Protein AF-A0A099KDL7-F1 (afdb_monomer_lite)

Structure (mmCIF, N/CA/C/O backbone):
data_AF-A0A099KDL7-F1
#
_entry.id   AF-A0A099KDL7-F1
#
loop_
_atom_site.group_PDB
_atom_site.id
_atom_site.type_symbol
_atom_site.label_atom_id
_atom_site.label_alt_id
_atom_site.label_comp_id
_atom_site.label_asym_id
_atom_site.label_entity_id
_atom_site.label_seq_id
_atom_site.pdbx_PDB_ins_code
_atom_site.Cartn_x
_atom_site.Cartn_y
_atom_site.Cartn_z
_atom_site.occupancy
_atom_site.B_iso_or_equiv
_atom_site.auth_seq_id
_atom_site.auth_comp_id
_atom_site.auth_asym_id
_atom_site.auth_atom_id
_atom_site.pdbx_PDB_model_num
ATOM 1 N N . MET A 1 1 ? -26.500 3.283 1.136 1.00 51.78 1 MET A N 1
ATOM 2 C CA . MET A 1 1 ? -25.362 2.342 1.035 1.00 51.78 1 MET A CA 1
ATOM 3 C C . MET A 1 1 ? -24.246 2.897 1.904 1.00 51.78 1 MET A C 1
ATOM 5 O O . MET A 1 1 ? -24.067 4.108 1.894 1.00 51.78 1 MET A O 1
ATOM 9 N N . SER A 1 2 ? -23.605 2.074 2.735 1.00 52.72 2 SER A N 1
ATOM 10 C CA . SER A 1 2 ? -22.577 2.544 3.678 1.00 52.72 2 SER A CA 1
ATOM 11 C C . SER A 1 2 ? -21.384 3.135 2.919 1.00 52.72 2 SER A C 1
ATOM 13 O O . SER A 1 2 ? -20.799 2.446 2.088 1.00 52.72 2 SER A O 1
ATOM 15 N N . ASN A 1 3 ? -21.019 4.388 3.216 1.00 68.38 3 ASN A N 1
ATOM 16 C CA . ASN A 1 3 ? -19.791 5.045 2.748 1.00 68.38 3 ASN A CA 1
ATOM 17 C C . ASN A 1 3 ? -18.581 4.502 3.526 1.00 68.38 3 ASN A C 1
ATOM 19 O O . ASN A 1 3 ? -17.897 5.241 4.234 1.00 68.38 3 ASN A O 1
ATOM 23 N N . THR A 1 4 ? -18.342 3.195 3.454 1.00 82.94 4 THR A N 1
ATOM 24 C CA . THR A 1 4 ? -17.201 2.590 4.139 1.00 82.94 4 THR A CA 1
ATOM 25 C C . THR A 1 4 ? -15.926 3.029 3.421 1.00 82.94 4 THR A C 1
AT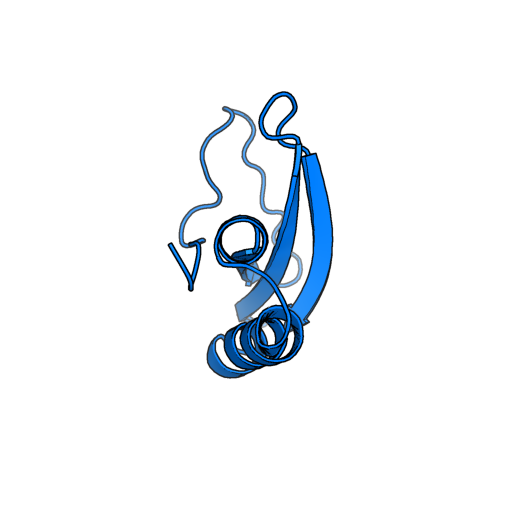OM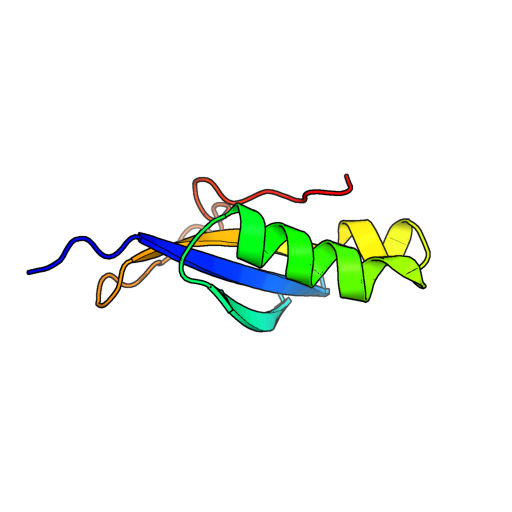 27 O O . THR A 1 4 ? -15.617 2.532 2.335 1.00 82.94 4 THR A O 1
ATOM 30 N N . LYS A 1 5 ? -15.226 4.006 4.010 1.00 87.94 5 LYS A N 1
ATOM 31 C CA . LYS A 1 5 ? -13.885 4.424 3.595 1.00 87.94 5 LYS A CA 1
ATOM 32 C C . LYS A 1 5 ? -12.910 3.316 3.983 1.00 87.94 5 LYS A C 1
ATOM 34 O O . LYS A 1 5 ? -12.953 2.824 5.103 1.00 87.94 5 LYS A O 1
ATOM 39 N N . LEU A 1 6 ? -12.075 2.926 3.036 1.00 95.12 6 LEU A N 1
ATOM 40 C CA . LEU A 1 6 ? -11.061 1.891 3.168 1.00 95.12 6 LEU A CA 1
ATOM 41 C C . LEU A 1 6 ? -9.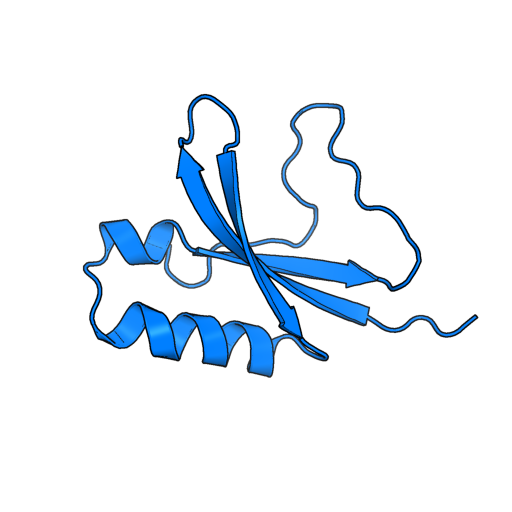720 2.460 2.705 1.00 95.12 6 LEU A C 1
ATOM 43 O O . LEU A 1 6 ? -9.676 3.518 2.075 1.00 95.12 6 LEU A O 1
ATOM 47 N N . TRP A 1 7 ? -8.639 1.751 2.993 1.00 96.25 7 TRP A N 1
ATOM 48 C CA . TRP A 1 7 ? -7.289 2.151 2.612 1.00 96.25 7 TRP A CA 1
ATOM 49 C C . TRP A 1 7 ? -6.558 0.984 1.975 1.00 96.25 7 TRP A C 1
ATOM 51 O O . TRP A 1 7 ? -6.458 -0.081 2.569 1.00 96.25 7 TRP A O 1
ATOM 61 N N . VAL A 1 8 ? -6.087 1.176 0.751 1.00 95.62 8 VAL A N 1
ATOM 62 C CA . VAL A 1 8 ? -5.287 0.206 0.007 1.00 95.62 8 VAL A CA 1
ATOM 63 C C . VAL A 1 8 ? -3.822 0.458 0.312 1.00 95.62 8 VAL A C 1
ATOM 65 O O . VAL A 1 8 ? -3.390 1.608 0.333 1.00 95.62 8 VAL A O 1
ATOM 68 N N . VAL A 1 9 ? -3.073 -0.619 0.512 1.00 95.94 9 VAL A N 1
ATOM 69 C CA . VAL A 1 9 ? -1.612 -0.607 0.520 1.00 95.94 9 VAL A CA 1
ATOM 70 C C . VAL A 1 9 ? -1.128 -1.326 -0.730 1.00 95.94 9 VAL A C 1
ATOM 72 O O . VAL A 1 9 ? -1.604 -2.424 -1.047 1.00 95.94 9 VAL A O 1
ATOM 75 N N . GLY A 1 10 ? -0.175 -0.713 -1.421 1.00 94.31 10 GLY A N 1
ATOM 76 C CA . GLY A 1 10 ? 0.485 -1.298 -2.578 1.00 94.31 10 GLY A CA 1
ATOM 77 C C . GLY A 1 10 ? 1.982 -1.017 -2.579 1.00 94.31 10 GLY A C 1
ATOM 78 O O . GLY A 1 10 ? 2.462 -0.132 -1.869 1.00 94.31 10 GLY A O 1
ATOM 79 N N . LYS A 1 11 ? 2.716 -1.791 -3.378 1.00 93.38 11 LYS A N 1
ATOM 80 C CA . LYS A 1 11 ? 4.146 -1.590 -3.628 1.00 93.38 11 LYS A CA 1
ATOM 81 C C . LYS A 1 11 ? 4.388 -1.467 -5.121 1.00 93.38 11 LYS A C 1
ATOM 83 O O . LYS A 1 11 ? 4.041 -2.377 -5.866 1.00 93.38 11 LYS A O 1
ATOM 88 N N . ILE A 1 12 ? 5.020 -0.386 -5.552 1.00 91.62 12 ILE A N 1
ATOM 89 C CA . ILE A 1 12 ? 5.473 -0.219 -6.930 1.00 91.62 12 ILE A CA 1
ATOM 90 C C . ILE A 1 12 ? 6.516 -1.297 -7.244 1.00 91.62 12 ILE A C 1
ATOM 92 O O . ILE A 1 12 ? 7.524 -1.437 -6.547 1.00 91.62 12 ILE A O 1
ATOM 96 N N . THR A 1 13 ? 6.272 -2.069 -8.298 1.00 88.19 13 THR A N 1
ATOM 97 C CA . THR A 1 13 ? 7.199 -3.094 -8.796 1.00 88.19 13 THR A CA 1
ATOM 98 C C . THR A 1 13 ? 7.927 -2.633 -10.045 1.00 88.19 13 THR A C 1
ATOM 100 O O . THR A 1 13 ? 9.069 -3.034 -10.268 1.00 88.19 13 THR A O 1
ATOM 103 N N . ASN A 1 14 ? 7.299 -1.772 -10.849 1.00 81.06 14 ASN A N 1
ATOM 104 C CA . ASN A 1 14 ? 7.910 -1.203 -12.038 1.00 81.06 14 ASN A CA 1
ATOM 105 C C . ASN A 1 14 ? 7.260 0.143 -12.399 1.00 81.06 14 ASN A C 1
ATOM 107 O O . ASN A 1 14 ? 6.080 0.226 -12.725 1.00 81.06 14 ASN A O 1
ATOM 111 N N . VAL A 1 15 ? 8.067 1.203 -12.370 1.00 72.44 15 VAL A N 1
ATOM 112 C CA . VAL A 1 15 ? 7.642 2.580 -12.675 1.00 72.44 15 VAL A CA 1
ATOM 113 C C . VAL A 1 15 ? 7.401 2.835 -14.166 1.00 72.44 15 VAL A C 1
ATOM 115 O O . VAL A 1 15 ? 6.770 3.818 -14.522 1.00 72.44 15 VAL A O 1
ATOM 118 N N . LEU A 1 16 ? 7.905 1.977 -15.061 1.00 73.88 16 LEU A N 1
ATOM 119 C CA . LEU A 1 16 ? 7.782 2.162 -16.514 1.00 73.88 16 LEU A CA 1
ATOM 120 C C . LEU A 1 16 ? 6.448 1.657 -17.077 1.00 73.88 16 LEU A C 1
ATOM 122 O O . LEU A 1 16 ? 6.136 1.927 -18.234 1.00 73.88 16 LEU A O 1
ATOM 126 N N . ASN A 1 17 ? 5.695 0.877 -16.302 1.00 73.88 17 ASN A N 1
ATOM 127 C CA . ASN A 1 17 ? 4.424 0.287 -16.722 1.00 73.88 17 ASN A CA 1
ATOM 128 C C . ASN A 1 17 ? 3.311 0.462 -15.680 1.00 73.88 17 ASN A C 1
ATOM 130 O O . ASN A 1 17 ? 2.338 -0.292 -15.721 1.00 73.88 17 ASN A O 1
ATOM 134 N N . ASP A 1 18 ? 3.487 1.395 -14.739 1.00 74.44 18 ASP A N 1
ATOM 135 C CA . ASP A 1 18 ? 2.584 1.624 -13.606 1.00 74.44 18 ASP A CA 1
ATOM 136 C C . ASP A 1 18 ? 2.265 0.334 -12.824 1.00 74.44 18 ASP A C 1
ATOM 138 O O . ASP A 1 18 ? 1.168 0.134 -12.296 1.00 74.44 18 ASP A O 1
ATOM 142 N N . GLY A 1 19 ? 3.235 -0.584 -12.784 1.00 84.69 19 GLY A N 1
ATOM 143 C CA . GLY A 1 19 ? 3.109 -1.889 -12.161 1.00 84.69 19 GLY A CA 1
ATOM 144 C C . GLY A 1 19 ? 3.241 -1.791 -10.650 1.00 84.69 19 GLY A C 1
ATOM 145 O O . GLY A 1 19 ? 4.219 -1.249 -10.127 1.00 84.69 19 GLY A O 1
ATOM 146 N N . TRP A 1 20 ? 2.277 -2.369 -9.939 1.00 90.94 20 TRP A N 1
ATOM 147 C CA . TRP A 1 20 ? 2.303 -2.463 -8.488 1.00 90.94 20 TRP A CA 1
ATOM 148 C C . TRP A 1 20 ? 1.692 -3.771 -7.996 1.00 90.94 20 TRP A C 1
ATOM 150 O O . TRP A 1 20 ? 0.766 -4.316 -8.598 1.00 90.94 20 TRP A O 1
ATOM 160 N N . ASP A 1 21 ? 2.210 -4.247 -6.870 1.00 91.44 21 ASP A N 1
ATOM 161 C CA . ASP A 1 21 ? 1.675 -5.390 -6.150 1.00 91.44 21 ASP A CA 1
ATOM 162 C C . ASP A 1 21 ? 0.661 -4.925 -5.110 1.00 91.44 21 ASP A C 1
ATOM 164 O O . ASP A 1 21 ? 0.922 -4.030 -4.298 1.00 91.44 21 ASP A O 1
ATOM 168 N N . PHE A 1 22 ? -0.494 -5.583 -5.108 1.00 91.38 22 PHE A N 1
ATOM 169 C CA . PHE A 1 22 ? -1.501 -5.407 -4.076 1.00 91.38 22 PHE A CA 1
ATOM 170 C C . PHE A 1 22 ? -1.067 -6.085 -2.775 1.00 91.38 22 PHE A C 1
ATOM 172 O O . PHE A 1 22 ? -0.801 -7.286 -2.756 1.00 91.38 22 PHE A O 1
ATOM 179 N N . ILE A 1 23 ? -1.051 -5.325 -1.677 1.00 92.31 23 ILE A N 1
ATOM 180 C CA . ILE A 1 23 ? -0.665 -5.833 -0.354 1.00 92.31 23 ILE A CA 1
ATOM 181 C C . ILE A 1 23 ? -1.896 -6.070 0.519 1.00 92.31 23 ILE A C 1
ATOM 183 O O . ILE A 1 23 ? -2.008 -7.114 1.160 1.00 92.31 23 ILE A O 1
ATOM 187 N N . GLY A 1 24 ? -2.832 -5.119 0.565 1.00 93.94 24 GLY A N 1
ATOM 188 C CA . GLY A 1 24 ? -4.008 -5.269 1.417 1.00 93.94 24 GLY A CA 1
ATOM 189 C C . GLY A 1 24 ? -4.972 -4.090 1.408 1.00 93.94 24 GLY A C 1
ATOM 190 O O . GLY A 1 24 ? -4.685 -3.028 0.858 1.00 93.94 24 GLY A O 1
ATOM 191 N N . VAL A 1 25 ? -6.124 -4.303 2.050 1.00 95.31 25 VAL A N 1
ATOM 192 C CA . VAL A 1 25 ? -7.157 -3.290 2.311 1.00 95.31 25 VAL A CA 1
ATOM 193 C C . VAL A 1 25 ? -7.405 -3.205 3.813 1.00 95.31 25 VAL A C 1
ATOM 195 O O . VAL A 1 25 ? -7.615 -4.224 4.468 1.00 95.31 25 VAL A O 1
ATOM 19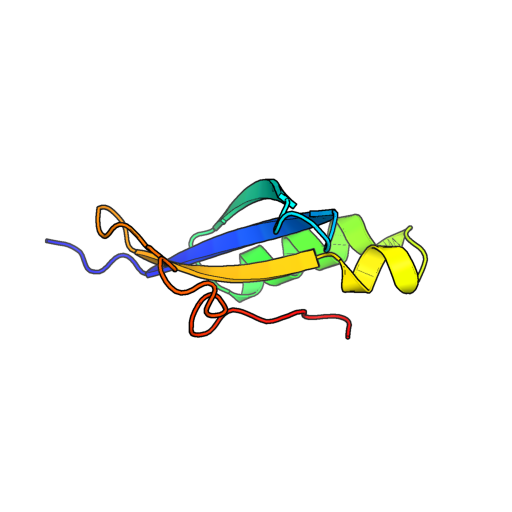8 N N . PHE A 1 26 ? -7.434 -1.987 4.340 1.00 95.81 26 PHE A N 1
ATOM 199 C CA . PHE A 1 26 ? -7.555 -1.682 5.761 1.00 95.81 26 PHE A CA 1
ATOM 200 C C . PHE A 1 26 ? -8.774 -0.796 6.025 1.00 95.81 26 PHE A C 1
ATOM 202 O O . PHE A 1 26 ? -9.221 -0.046 5.153 1.00 95.81 26 PHE A O 1
ATOM 209 N N . SER A 1 27 ? -9.323 -0.890 7.236 1.00 95.19 27 SER A N 1
ATOM 210 C CA . SER A 1 27 ? -10.490 -0.107 7.662 1.00 95.19 27 SER A CA 1
ATOM 211 C C . SER A 1 27 ? -10.189 1.376 7.859 1.00 95.19 27 SER A C 1
ATOM 213 O O . SER A 1 27 ? -11.095 2.201 7.773 1.00 95.19 27 SER A O 1
ATOM 215 N N . ASP A 1 28 ? -8.931 1.725 8.120 1.00 95.44 28 ASP A N 1
ATOM 216 C CA . ASP A 1 28 ? -8.495 3.084 8.409 1.00 95.44 28 ASP A CA 1
ATOM 217 C C . ASP A 1 28 ? -7.020 3.301 8.032 1.00 95.44 28 ASP A C 1
ATOM 219 O O . ASP A 1 28 ? -6.269 2.363 7.754 1.00 95.44 28 ASP A O 1
ATOM 223 N N . GLU A 1 29 ? -6.648 4.578 7.968 1.00 95.69 29 GLU A N 1
ATOM 224 C CA . GLU A 1 29 ? -5.330 5.046 7.541 1.00 95.69 29 GLU A CA 1
ATOM 225 C C . GLU A 1 29 ? -4.222 4.646 8.520 1.00 95.69 29 GLU A C 1
ATOM 227 O O . GLU A 1 29 ? -3.201 4.138 8.055 1.00 95.69 29 GLU A O 1
ATOM 232 N N . PRO A 1 30 ? -4.394 4.786 9.856 1.00 96.62 30 PRO A N 1
ATOM 233 C CA . PRO A 1 30 ? -3.368 4.356 10.802 1.00 96.62 30 PRO A CA 1
ATOM 234 C C . PRO A 1 30 ? -3.035 2.866 10.700 1.00 96.62 30 PRO A C 1
ATOM 236 O O . PRO A 1 30 ? -1.862 2.505 10.790 1.00 96.62 30 PRO A O 1
ATOM 239 N N . LEU A 1 31 ? -4.028 1.994 10.483 1.00 95.94 31 LEU A N 1
ATOM 240 C CA . LEU A 1 31 ? -3.777 0.566 10.281 1.00 95.94 31 LEU A CA 1
ATOM 241 C C . LEU A 1 31 ? -3.015 0.287 8.984 1.00 95.94 31 LEU A C 1
ATOM 243 O O . LEU A 1 31 ? -2.076 -0.510 9.003 1.00 95.94 31 LEU A O 1
ATOM 247 N N . ALA A 1 32 ? -3.376 0.954 7.884 1.00 96.50 32 ALA A N 1
ATOM 248 C CA . ALA A 1 32 ? -2.636 0.850 6.627 1.00 96.50 32 ALA A CA 1
ATOM 249 C C . ALA A 1 32 ? -1.179 1.306 6.802 1.00 96.50 32 ALA A C 1
ATOM 251 O O . ALA A 1 32 ? -0.256 0.582 6.434 1.00 96.50 32 ALA A O 1
ATOM 252 N N . LEU A 1 33 ? -0.963 2.46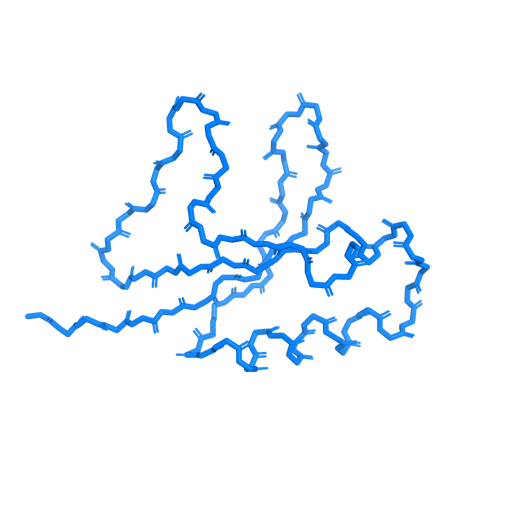2 7.437 1.00 95.88 33 LEU A N 1
ATOM 253 C CA . LEU A 1 33 ? 0.371 2.991 7.714 1.00 95.88 33 LEU A CA 1
ATOM 254 C C . LEU A 1 33 ? 1.186 2.045 8.603 1.00 95.88 33 LEU A C 1
ATOM 256 O O . LEU A 1 33 ? 2.350 1.783 8.315 1.00 95.88 33 LEU A O 1
ATOM 260 N N . ASN A 1 34 ? 0.580 1.486 9.652 1.00 94.75 34 ASN A N 1
ATOM 261 C CA . ASN A 1 34 ? 1.253 0.530 10.528 1.00 94.75 34 ASN A CA 1
ATOM 262 C C . ASN A 1 34 ? 1.670 -0.751 9.783 1.00 94.75 34 ASN A C 1
ATOM 264 O O . ASN A 1 34 ? 2.749 -1.292 10.041 1.00 94.75 34 ASN A O 1
ATOM 268 N N . ALA A 1 35 ? 0.847 -1.225 8.842 1.00 91.88 35 ALA A N 1
ATOM 269 C CA . ALA A 1 35 ? 1.187 -2.369 8.003 1.00 91.88 35 ALA A CA 1
ATOM 270 C C . ALA A 1 35 ? 2.418 -2.082 7.130 1.00 91.88 35 ALA A C 1
ATOM 272 O O . ALA A 1 35 ? 3.339 -2.899 7.101 1.00 91.88 35 ALA A O 1
ATOM 273 N N . VAL A 1 36 ? 2.480 -0.905 6.496 1.00 92.44 36 VAL A N 1
ATOM 274 C CA . VAL A 1 36 ? 3.663 -0.498 5.722 1.00 92.44 36 VAL A CA 1
ATOM 275 C C . VAL A 1 36 ? 4.885 -0.355 6.629 1.00 92.44 36 VAL A C 1
ATOM 277 O O . VAL A 1 36 ? 5.912 -0.963 6.347 1.00 92.44 36 VAL A O 1
ATOM 280 N N . SER A 1 37 ? 4.776 0.355 7.758 1.00 91.06 37 SER A N 1
ATOM 281 C CA . SER A 1 37 ? 5.876 0.528 8.722 1.00 91.06 37 SER A CA 1
ATOM 282 C C . SER A 1 37 ? 6.482 -0.804 9.168 1.00 91.06 37 SER A C 1
ATOM 284 O O . SER A 1 37 ? 7.704 -0.945 9.216 1.00 91.06 37 SER A O 1
ATOM 286 N N . THR A 1 38 ? 5.634 -1.797 9.452 1.00 88.31 38 THR A N 1
ATOM 287 C CA . THR A 1 38 ? 6.065 -3.135 9.887 1.00 88.31 38 THR A CA 1
ATOM 288 C C . THR A 1 38 ? 6.906 -3.831 8.815 1.00 88.31 38 THR A C 1
ATOM 290 O O . THR A 1 38 ? 7.944 -4.411 9.126 1.00 88.31 38 THR A O 1
ATOM 293 N N . VAL A 1 39 ? 6.497 -3.749 7.546 1.00 84.38 39 VAL A N 1
ATOM 294 C CA . VAL A 1 39 ? 7.248 -4.337 6.424 1.00 84.38 39 VAL A CA 1
ATOM 295 C C . VAL A 1 39 ? 8.538 -3.555 6.159 1.00 84.38 39 VAL A C 1
ATOM 297 O O . VAL A 1 39 ? 9.599 -4.144 5.964 1.00 84.38 39 VAL A O 1
ATOM 300 N N . CYS A 1 40 ? 8.465 -2.228 6.221 1.00 85.81 40 CYS A N 1
ATOM 301 C CA . CYS A 1 40 ? 9.568 -1.320 5.932 1.00 85.81 40 CYS A CA 1
ATOM 302 C C . CYS A 1 40 ? 10.680 -1.317 6.987 1.00 85.81 40 CYS A C 1
ATOM 304 O O . CYS A 1 40 ? 11.771 -0.836 6.697 1.00 85.81 40 CYS A O 1
ATOM 306 N N . THR A 1 41 ? 10.455 -1.858 8.190 1.00 84.88 41 THR A N 1
ATOM 307 C CA . THR A 1 41 ? 11.427 -1.780 9.300 1.00 84.88 41 THR A CA 1
ATOM 308 C C . THR A 1 41 ? 12.795 -2.387 8.943 1.00 84.88 41 THR A C 1
ATOM 310 O O . THR A 1 41 ? 13.813 -1.940 9.462 1.00 84.88 41 THR A O 1
ATOM 313 N N . ASN A 1 42 ? 12.829 -3.365 8.030 1.00 82.06 42 ASN A N 1
ATOM 314 C CA . ASN A 1 42 ? 14.045 -4.086 7.630 1.00 82.06 42 ASN A CA 1
ATOM 315 C C . ASN A 1 42 ? 14.479 -3.828 6.177 1.00 82.06 42 ASN A C 1
ATOM 317 O O . ASN A 1 42 ? 15.339 -4.545 5.670 1.00 82.06 42 ASN A O 1
ATOM 321 N N . LEU A 1 43 ? 13.861 -2.863 5.494 1.00 85.62 43 LEU A N 1
ATOM 322 C CA . LEU A 1 43 ? 14.188 -2.523 4.109 1.00 85.62 43 LEU A CA 1
ATOM 323 C C . LEU A 1 43 ? 15.165 -1.343 4.056 1.00 85.62 43 LEU A C 1
ATOM 325 O O . LEU A 1 43 ? 15.308 -0.597 5.030 1.00 85.62 43 LEU A O 1
ATOM 329 N N . ASP A 1 44 ? 15.843 -1.176 2.925 1.00 86.56 44 ASP A N 1
ATOM 330 C CA . ASP A 1 44 ? 16.575 0.053 2.627 1.00 86.56 44 ASP A CA 1
ATOM 331 C C . ASP A 1 44 ? 15.612 1.176 2.208 1.00 86.56 44 ASP A C 1
ATOM 333 O O . ASP A 1 44 ? 14.427 0.950 1.963 1.00 86.56 44 ASP A O 1
ATOM 337 N N . ASP A 1 45 ? 16.095 2.418 2.195 1.00 80.69 45 ASP A N 1
ATOM 338 C CA . ASP A 1 45 ? 15.233 3.579 1.943 1.00 80.69 45 ASP A CA 1
ATOM 339 C C . ASP A 1 45 ? 14.682 3.603 0.505 1.00 80.69 45 ASP A C 1
ATOM 341 O O . ASP A 1 45 ? 13.565 4.071 0.289 1.00 80.69 45 ASP A O 1
ATOM 345 N N . GLU A 1 46 ? 15.408 3.024 -0.460 1.00 81.62 46 GLU A N 1
ATOM 346 C CA . GLU A 1 46 ? 14.947 2.898 -1.848 1.00 81.62 46 GLU A CA 1
ATOM 347 C C . GLU A 1 46 ? 13.765 1.927 -1.980 1.00 81.62 46 GLU A C 1
ATOM 349 O O . GLU A 1 46 ? 12.839 2.170 -2.752 1.00 81.62 46 GLU A O 1
ATOM 354 N N . ASP A 1 47 ? 13.748 0.825 -1.229 1.00 85.88 47 ASP A N 1
ATOM 355 C CA . ASP A 1 47 ? 12.605 -0.081 -1.249 1.00 85.88 47 ASP A CA 1
ATOM 356 C C . ASP A 1 47 ? 11.423 0.437 -0.430 1.00 85.88 47 ASP A C 1
ATOM 358 O O . ASP A 1 47 ? 10.277 0.122 -0.763 1.00 85.88 47 ASP A O 1
ATOM 362 N N . LYS A 1 48 ? 11.662 1.251 0.607 1.00 88.56 48 LYS A N 1
ATOM 363 C CA . LYS A 1 48 ? 10.592 1.889 1.395 1.00 88.56 48 LYS A CA 1
ATOM 364 C C . LYS A 1 48 ? 9.798 2.904 0.584 1.00 88.56 48 LYS A C 1
ATOM 366 O O . LYS A 1 48 ? 8.573 2.925 0.702 1.00 88.56 48 LYS A O 1
ATOM 371 N N . SER A 1 49 ? 10.466 3.701 -0.251 1.00 90.38 49 SER A N 1
ATOM 372 C CA . SER A 1 49 ? 9.809 4.718 -1.085 1.00 90.38 49 SER A CA 1
ATOM 373 C C . SER A 1 49 ? 8.890 4.116 -2.151 1.00 90.38 49 SER A C 1
ATOM 375 O O . SER A 1 49 ? 8.045 4.808 -2.700 1.00 90.38 49 SER A O 1
ATOM 377 N N . LYS A 1 50 ? 8.977 2.805 -2.410 1.00 91.88 50 LYS A N 1
ATOM 378 C CA . LYS A 1 50 ? 8.093 2.100 -3.352 1.00 91.88 50 LYS A CA 1
ATOM 379 C C . LYS A 1 50 ? 6.726 1.759 -2.756 1.00 91.88 50 LYS A C 1
ATOM 381 O O . LYS A 1 50 ? 5.844 1.333 -3.499 1.00 91.88 50 LYS A O 1
ATOM 386 N N . TYR A 1 51 ? 6.525 1.891 -1.444 1.00 93.94 51 TYR A N 1
ATOM 387 C CA . TYR A 1 51 ? 5.235 1.599 -0.817 1.00 93.94 51 TYR A CA 1
ATOM 388 C C . TYR A 1 51 ? 4.345 2.831 -0.808 1.00 93.94 51 TYR A C 1
ATOM 390 O O . TYR A 1 51 ? 4.765 3.893 -0.364 1.00 93.94 51 TYR A O 1
ATOM 398 N N . PHE A 1 52 ? 3.089 2.665 -1.207 1.00 94.31 52 PHE A N 1
ATOM 399 C CA . PHE A 1 52 ? 2.087 3.720 -1.144 1.00 94.31 52 PHE A CA 1
ATOM 400 C C . PHE A 1 52 ? 0.862 3.262 -0.366 1.00 94.31 52 PHE A C 1
ATOM 402 O O . PHE A 1 52 ? 0.548 2.068 -0.277 1.00 94.31 52 PHE A O 1
ATOM 409 N N . ILE A 1 53 ? 0.133 4.241 0.159 1.00 96.19 53 ILE A N 1
ATOM 410 C CA . ILE A 1 53 ? -1.206 4.031 0.694 1.00 96.19 53 ILE A CA 1
ATOM 411 C C . ILE A 1 53 ? -2.195 4.920 -0.043 1.00 96.19 53 ILE A C 1
ATOM 413 O O . ILE A 1 53 ? -1.861 6.043 -0.410 1.00 96.19 53 ILE A O 1
ATOM 417 N N . ALA A 1 54 ? -3.409 4.428 -0.280 1.00 95.25 54 ALA A N 1
ATOM 418 C CA . ALA A 1 54 ? -4.412 5.173 -1.028 1.00 95.25 54 ALA A CA 1
ATOM 419 C C . ALA A 1 54 ? -5.844 4.925 -0.531 1.00 95.25 54 ALA A C 1
ATOM 421 O O . ALA A 1 54 ? -6.202 3.793 -0.200 1.00 95.25 54 ALA A O 1
ATOM 422 N N . PRO A 1 55 ? -6.709 5.954 -0.495 1.00 95.12 55 PRO A N 1
ATOM 423 C CA . PRO A 1 55 ? -8.079 5.803 -0.033 1.00 95.12 55 PRO A CA 1
ATOM 424 C C . PRO A 1 55 ? -8.947 5.109 -1.087 1.00 95.12 55 PRO A C 1
ATOM 426 O O . PRO A 1 55 ? -8.958 5.477 -2.263 1.00 95.12 55 PRO A O 1
ATOM 429 N N . ALA A 1 56 ? -9.760 4.163 -0.638 1.00 93.12 56 ALA A N 1
ATOM 430 C CA . ALA A 1 56 ? -10.743 3.443 -1.431 1.00 93.12 56 ALA A CA 1
ATOM 431 C C . ALA A 1 56 ? -12.125 3.502 -0.768 1.00 93.12 56 ALA A C 1
ATOM 433 O O . ALA A 1 56 ? -12.283 3.905 0.387 1.00 93.12 56 ALA A O 1
ATOM 434 N N . LYS A 1 57 ? -13.148 3.085 -1.509 1.00 91.25 57 LYS A N 1
ATOM 435 C CA . LYS A 1 57 ? -14.501 2.915 -0.986 1.00 91.25 57 LYS A CA 1
ATOM 436 C C . LYS A 1 57 ? -15.073 1.599 -1.476 1.00 91.25 57 LYS A C 1
ATOM 438 O O . LYS A 1 57 ? -14.832 1.182 -2.608 1.00 91.25 57 LYS A O 1
ATOM 443 N N . LEU A 1 58 ? -15.858 0.962 -0.618 1.00 88.62 58 LEU A N 1
ATOM 444 C CA . LEU A 1 58 ? -16.532 -0.277 -0.975 1.00 88.62 58 LEU A CA 1
ATOM 445 C C . LEU A 1 58 ? -17.530 -0.037 -2.121 1.00 88.62 58 LEU A C 1
ATOM 447 O O . LEU A 1 58 ? -18.336 0.888 -2.053 1.00 88.62 58 LEU A O 1
ATOM 451 N N . ASN A 1 59 ? -17.501 -0.899 -3.141 1.00 87.75 59 ASN A N 1
ATOM 452 C CA . ASN A 1 59 ? -18.368 -0.851 -4.330 1.00 87.75 59 ASN A CA 1
ATOM 453 C C . ASN A 1 59 ? -18.244 0.414 -5.206 1.00 87.75 59 ASN A C 1
ATOM 455 O O . ASN A 1 59 ? -19.090 0.631 -6.071 1.00 87.75 59 ASN A O 1
ATOM 459 N N . GLU A 1 60 ? -17.209 1.236 -5.024 1.00 87.94 60 GLU A N 1
ATOM 460 C CA . GLU A 1 60 ? -16.930 2.394 -5.882 1.00 87.94 60 GLU A CA 1
ATOM 461 C C . GLU A 1 60 ? -15.588 2.151 -6.590 1.00 87.94 60 GLU A C 1
ATOM 463 O O . GLU A 1 60 ? -14.536 2.275 -5.955 1.00 87.94 60 GLU A O 1
ATOM 468 N N . PRO A 1 61 ? -15.588 1.744 -7.876 1.00 85.50 61 PRO A N 1
ATOM 469 C CA . PRO A 1 61 ? -14.351 1.454 -8.583 1.00 85.50 61 PRO A CA 1
ATOM 470 C C . PRO A 1 61 ? -13.507 2.723 -8.694 1.00 85.50 61 PRO A C 1
ATOM 472 O O . PRO A 1 61 ? -13.987 3.778 -9.115 1.00 85.50 61 PRO A O 1
ATOM 475 N N . LYS A 1 62 ? -12.227 2.608 -8.341 1.00 85.25 62 LYS A N 1
ATOM 476 C CA . LYS A 1 62 ? -11.247 3.656 -8.594 1.00 85.25 62 LYS A CA 1
ATOM 477 C C . LYS A 1 62 ? -10.590 3.388 -9.941 1.00 85.25 62 LYS A C 1
ATOM 479 O O . LYS A 1 62 ? -9.956 2.355 -10.119 1.00 85.25 62 LYS A O 1
ATOM 484 N N . VAL A 1 63 ? -10.756 4.317 -10.877 1.00 82.50 63 VAL A N 1
ATOM 485 C CA . VAL A 1 63 ? -10.152 4.243 -12.210 1.00 82.50 63 VAL A CA 1
ATOM 486 C C . VAL A 1 63 ? -9.313 5.496 -12.433 1.00 82.50 63 VAL A C 1
ATOM 488 O O . VAL A 1 63 ? -9.829 6.606 -12.307 1.00 82.50 63 VAL A O 1
ATOM 491 N N . CYS A 1 64 ? -8.041 5.302 -12.770 1.00 80.06 64 CYS A N 1
ATOM 492 C CA . CYS A 1 64 ? -7.098 6.345 -13.174 1.00 80.06 64 CYS A CA 1
ATOM 493 C C . CYS A 1 64 ? -6.803 6.210 -14.679 1.00 80.06 64 CYS A C 1
ATOM 495 O O . CYS A 1 64 ? -5.709 5.834 -15.086 1.00 80.06 64 CYS A O 1
ATOM 497 N N . ALA A 1 65 ? -7.829 6.396 -15.516 1.00 74.94 65 ALA A N 1
ATOM 498 C CA . ALA A 1 65 ? -7.776 6.059 -16.947 1.00 74.94 65 ALA A CA 1
ATOM 499 C C . ALA A 1 65 ? -6.849 6.961 -17.782 1.00 74.94 65 ALA A C 1
ATOM 501 O O . ALA A 1 65 ? -6.480 6.603 -18.896 1.00 74.94 65 ALA A O 1
ATOM 502 N N . ASP A 1 66 ? -6.510 8.134 -17.263 1.00 78.88 66 ASP A N 1
ATOM 503 C CA . ASP A 1 66 ? -5.639 9.139 -17.871 1.00 78.88 66 ASP A CA 1
ATOM 504 C C . ASP A 1 66 ? -4.180 9.024 -17.403 1.00 78.88 66 ASP A C 1
ATOM 506 O O . ASP A 1 66 ? -3.373 9.897 -17.713 1.00 78.88 66 ASP A O 1
ATOM 510 N N . GLY A 1 67 ? -3.848 7.972 -16.645 1.00 74.44 67 GLY A N 1
ATOM 511 C CA . GLY A 1 67 ? -2.547 7.842 -15.992 1.00 74.44 67 GLY A CA 1
ATOM 512 C C . GLY A 1 67 ? -2.365 8.811 -14.824 1.00 74.44 67 GLY A C 1
ATOM 513 O O . GLY A 1 67 ? -1.243 9.011 -14.374 1.00 74.44 67 GLY A O 1
ATOM 514 N N . SER A 1 68 ? -3.440 9.446 -14.337 1.00 82.12 68 SER A N 1
ATOM 515 C CA . SER A 1 68 ? -3.352 10.269 -13.133 1.00 82.12 68 SER A CA 1
ATOM 516 C C . SER A 1 68 ? -3.065 9.426 -11.895 1.00 82.12 68 SER A C 1
ATOM 518 O O . SER A 1 68 ? -3.532 8.293 -11.753 1.00 82.12 68 SER A O 1
ATOM 520 N N . ASP A 1 69 ? -2.354 10.021 -10.943 1.00 84.12 69 ASP A N 1
ATOM 521 C CA . ASP A 1 69 ? -2.131 9.382 -9.656 1.00 84.12 69 ASP A CA 1
ATOM 522 C C . ASP A 1 69 ? -3.453 9.073 -8.948 1.00 84.12 69 ASP A C 1
ATOM 524 O O . ASP A 1 69 ? -4.478 9.760 -9.084 1.00 84.12 69 ASP A O 1
ATOM 528 N N . TRP A 1 70 ? -3.429 8.038 -8.111 1.00 89.06 70 TRP A N 1
ATOM 529 C CA . TRP A 1 70 ? -4.561 7.720 -7.257 1.00 89.06 70 TRP A CA 1
ATOM 530 C C . TRP A 1 70 ? -4.849 8.901 -6.330 1.00 89.06 70 TRP A C 1
ATOM 532 O O . TRP A 1 70 ? -4.170 9.108 -5.331 1.00 89.06 70 TRP A O 1
ATOM 542 N N . LYS A 1 71 ? -5.905 9.670 -6.622 1.00 88.62 71 LYS A N 1
ATOM 543 C CA . LYS A 1 71 ? -6.257 10.854 -5.820 1.00 88.62 71 LYS A CA 1
ATOM 544 C C . LYS A 1 71 ? -6.326 10.552 -4.316 1.00 88.62 71 LYS A C 1
ATOM 546 O O . LYS A 1 71 ? -7.195 9.792 -3.882 1.00 88.62 71 LYS A O 1
ATOM 551 N N . GLY A 1 72 ? -5.480 11.241 -3.549 1.00 91.38 72 GLY A N 1
ATOM 552 C CA . GLY A 1 72 ? -5.365 11.112 -2.094 1.00 91.38 72 GLY A CA 1
ATOM 553 C C . GLY A 1 72 ? -4.448 9.979 -1.634 1.00 91.38 72 GLY A C 1
ATOM 554 O O . GLY A 1 72 ? -4.309 9.792 -0.431 1.00 91.38 72 GLY A O 1
ATOM 555 N N . GLY A 1 73 ? -3.870 9.221 -2.565 1.00 93.38 73 GLY A N 1
ATOM 556 C CA . GLY A 1 73 ? -2.776 8.312 -2.280 1.00 93.38 73 GLY A CA 1
ATOM 557 C C . GLY A 1 73 ? -1.455 9.056 -2.142 1.00 93.38 73 GLY A C 1
ATOM 558 O O . GLY A 1 73 ? -1.303 10.162 -2.663 1.00 93.38 73 GLY A O 1
ATOM 559 N N . TYR A 1 74 ? -0.539 8.463 -1.387 1.00 94.94 74 TYR A N 1
ATOM 560 C CA . TYR A 1 74 ? 0.765 9.041 -1.091 1.00 94.94 74 TYR A CA 1
ATOM 561 C C . TYR A 1 74 ? 1.773 7.962 -0.677 1.00 94.94 74 TYR A C 1
ATOM 563 O O . TYR A 1 74 ? 1.391 6.856 -0.280 1.00 94.94 74 TYR A O 1
ATOM 571 N N . PHE A 1 75 ? 3.056 8.314 -0.735 1.00 93.75 75 PHE A N 1
ATOM 572 C CA . PHE A 1 75 ? 4.169 7.495 -0.267 1.00 93.75 75 PHE A CA 1
ATOM 573 C C . PHE A 1 75 ? 4.556 7.930 1.158 1.00 93.75 75 PHE A C 1
ATOM 575 O O . PHE A 1 75 ? 5.026 9.048 1.349 1.00 93.75 75 PHE A O 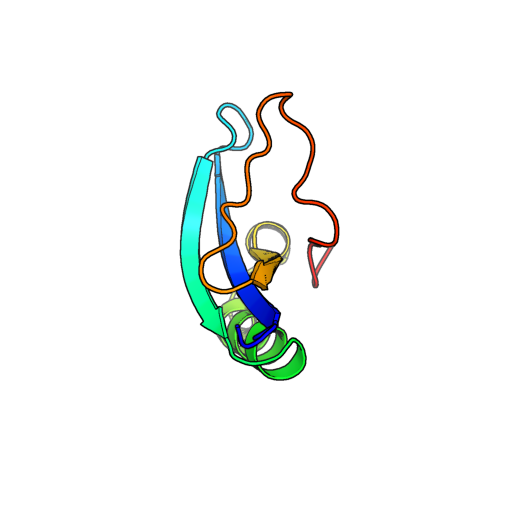1
ATOM 582 N N . PRO A 1 76 ? 4.321 7.109 2.198 1.00 92.81 76 PRO A N 1
ATOM 583 C CA . PRO A 1 76 ? 4.563 7.503 3.589 1.00 92.81 76 PRO A CA 1
ATOM 584 C C . PRO A 1 76 ? 6.042 7.645 3.986 1.00 92.81 76 PRO A C 1
ATOM 586 O O . PRO A 1 76 ? 6.308 8.102 5.096 1.00 92.81 76 PRO A O 1
ATOM 589 N N . PHE A 1 77 ? 6.981 7.232 3.128 1.00 88.00 77 PHE A N 1
ATOM 590 C CA . PHE A 1 77 ? 8.423 7.200 3.413 1.00 88.00 77 PHE A CA 1
ATOM 591 C C . PHE A 1 77 ? 9.282 7.882 2.334 1.00 88.00 77 PHE A C 1
ATOM 593 O O . PHE A 1 77 ? 10.487 7.641 2.300 1.00 88.00 77 PHE A O 1
ATOM 600 N N . GLU A 1 78 ? 8.673 8.680 1.452 1.00 76.69 78 GLU A N 1
ATOM 601 C CA . GLU A 1 78 ? 9.400 9.590 0.548 1.00 76.69 78 GLU A CA 1
ATOM 602 C C . GLU A 1 78 ? 9.878 10.865 1.258 1.00 76.69 78 GLU A C 1
ATOM 604 O O . GLU A 1 78 ? 9.190 11.327 2.202 1.00 76.69 78 GLU A O 1
#

Radius of gyration: 12.75 Å; chains: 1; bounding box: 42×17×29 Å

Organism: Colwellia psychrerythraea (NCBI:txid28229)

Secondary structure (DSSP, 8-state):
----EEEEEEEEEETTTTEEEEEEEESSHHHHHHHHHHHHTTS-HHHHTTEEEEEEETTB----TTS---TT-B-TT-

Foldseek 3Di:
DDFQKKKWKWFAPDPVVSDIDTDDIGSDDVVNVVVLCVVCVPDDLVRLQRMKMAIDTPPDDQDPPVPDDRVRMDRPRD

Sequence (78 aa):
MSNTKLWVVGKITNVLNDGWDFIGVFSDEPLALNAVSTVCTNLDDEDKSKYFIAPAKLNEPKVCADGSDWKGGYFPFE

pLDDT: mean 87.48, std 8.93, range [51.78, 96.62]